Protein AF-A0A7C5SKK8-F1 (afdb_monomer_lite)

Foldseek 3Di:
DQDPVLRDDDDDDFPDADPPAAGEDEEEFQDPDPVRVVVCCVVVVVLLVQLSVLSVCCVPPPPRVGHWYWYWYFYPDPVRDIDIDTDDVVSNVVSVVVVSVVSVQVVVCVVPVDHPDDDPDDDDDDDPPVPDDPDPDDDPPPPPVRPDPPPDD

Structure (mmCIF, N/CA/C/O backbone):
data_AF-A0A7C5SKK8-F1
#
_entry.id   AF-A0A7C5SKK8-F1
#
loop_
_atom_site.group_PDB
_atom_site.id
_atom_site.type_symbol
_atom_site.label_atom_id
_atom_site.label_alt_id
_atom_site.label_comp_id
_atom_site.label_asym_id
_atom_site.label_entity_id
_atom_site.label_seq_id
_atom_site.pdbx_PDB_ins_code
_atom_site.Cartn_x
_atom_site.Cartn_y
_atom_site.Cartn_z
_atom_site.occupancy
_atom_site.B_iso_or_equiv
_atom_site.auth_seq_id
_atom_site.auth_comp_id
_atom_site.auth_asym_id
_atom_site.auth_atom_id
_atom_site.pdbx_PDB_model_num
ATOM 1 N N . TRP A 1 1 ? -19.225 -1.774 -1.077 1.00 94.00 1 TRP A N 1
ATOM 2 C CA . TRP A 1 1 ? -19.907 -2.995 -0.628 1.00 94.00 1 TRP A CA 1
ATOM 3 C C . TRP A 1 1 ? -19.982 -2.948 0.885 1.00 94.00 1 TRP A C 1
ATOM 5 O O . TRP A 1 1 ? -19.140 -2.292 1.483 1.00 94.00 1 TRP A O 1
ATOM 15 N N . HIS A 1 2 ? -20.963 -3.601 1.494 1.00 94.88 2 HIS A N 1
ATOM 16 C CA . HIS A 1 2 ? -20.910 -3.849 2.931 1.00 94.88 2 HIS A CA 1
ATOM 17 C C . HIS A 1 2 ? -20.029 -5.083 3.155 1.00 94.88 2 HIS A C 1
ATOM 19 O O . HIS A 1 2 ? -20.324 -6.135 2.582 1.00 94.88 2 HIS A O 1
ATOM 25 N N . ASP A 1 3 ? -18.918 -4.948 3.884 1.00 95.38 3 ASP A N 1
ATOM 26 C CA . ASP A 1 3 ? -18.048 -6.089 4.193 1.00 95.38 3 ASP A CA 1
ATOM 27 C C . ASP A 1 3 ? -18.503 -6.731 5.510 1.00 95.38 3 ASP A C 1
ATOM 29 O O . ASP A 1 3 ? -18.374 -6.084 6.545 1.00 95.38 3 ASP A O 1
ATOM 33 N N . PRO A 1 4 ? -19.023 -7.970 5.511 1.00 93.50 4 PRO A N 1
ATOM 34 C CA . PRO A 1 4 ? -19.547 -8.603 6.718 1.00 93.50 4 PRO A CA 1
ATOM 35 C C . PRO A 1 4 ? -18.461 -8.959 7.742 1.00 93.50 4 PRO A C 1
ATOM 37 O O . PRO A 1 4 ? -18.749 -8.979 8.933 1.00 93.50 4 PRO A O 1
ATOM 40 N N . ASP A 1 5 ? -17.219 -9.216 7.311 1.00 93.81 5 ASP A N 1
ATOM 41 C CA . ASP A 1 5 ? -16.133 -9.583 8.234 1.00 93.81 5 ASP A CA 1
ATOM 42 C C . ASP A 1 5 ? -15.591 -8.347 8.958 1.00 93.81 5 ASP A C 1
ATOM 44 O O . ASP A 1 5 ? -15.169 -8.416 10.114 1.00 93.81 5 ASP A O 1
ATOM 48 N N . LEU A 1 6 ? -15.605 -7.203 8.269 1.00 95.00 6 LEU A N 1
ATOM 49 C CA . LEU A 1 6 ? -15.228 -5.924 8.859 1.00 95.00 6 LEU A CA 1
ATOM 50 C C . LEU A 1 6 ? -16.413 -5.218 9.509 1.00 95.00 6 LEU A C 1
ATOM 52 O O . LEU A 1 6 ? -16.168 -4.360 10.345 1.00 95.00 6 LEU A O 1
ATOM 56 N N . ASP A 1 7 ? -17.654 -5.553 9.144 1.00 94.44 7 ASP A N 1
ATOM 57 C CA . ASP A 1 7 ? -18.895 -4.843 9.483 1.00 94.44 7 ASP A CA 1
ATOM 58 C C . ASP A 1 7 ? -18.722 -3.324 9.283 1.00 94.44 7 ASP A C 1
ATOM 60 O O . ASP A 1 7 ? -18.752 -2.523 10.214 1.00 94.44 7 ASP A O 1
ATOM 64 N N . LEU A 1 8 ? -18.386 -2.962 8.040 1.00 94.31 8 LEU A N 1
ATOM 65 C CA . LEU A 1 8 ? -18.163 -1.592 7.578 1.00 94.31 8 LEU A CA 1
ATOM 66 C C . LEU A 1 8 ? -18.710 -1.413 6.160 1.00 94.31 8 LEU A C 1
ATOM 68 O O . LEU A 1 8 ? -18.539 -2.278 5.290 1.00 94.31 8 LEU A O 1
ATOM 72 N N . ASP A 1 9 ? -19.271 -0.235 5.894 1.00 95.62 9 ASP A N 1
ATOM 73 C CA . ASP A 1 9 ? -19.604 0.186 4.538 1.00 95.62 9 ASP A CA 1
ATOM 74 C C . ASP A 1 9 ? -18.345 0.634 3.796 1.00 95.62 9 ASP A C 1
ATOM 76 O O . ASP A 1 9 ? -17.764 1.696 4.021 1.00 95.62 9 ASP A O 1
ATOM 80 N N . CYS A 1 10 ? -17.910 -0.221 2.880 1.00 96.31 10 CYS A N 1
ATOM 81 C CA . CYS A 1 10 ? -16.641 -0.109 2.188 1.00 96.31 10 CYS A CA 1
ATOM 82 C C . CYS A 1 10 ? -16.823 0.438 0.767 1.00 96.31 10 CYS A C 1
ATOM 84 O O . CYS A 1 10 ? -17.821 0.188 0.079 1.00 96.31 10 CYS A O 1
ATOM 86 N N . LYS A 1 11 ? -15.808 1.146 0.270 1.00 97.25 11 LYS A N 1
ATOM 87 C CA . LYS A 1 11 ? -15.743 1.624 -1.117 1.00 97.25 11 LYS A CA 1
ATOM 88 C C . LYS A 1 11 ? -14.367 1.366 -1.717 1.00 97.25 11 LYS A C 1
ATOM 90 O O . LYS A 1 11 ? -13.360 1.393 -1.013 1.00 97.25 11 LYS A O 1
ATOM 95 N N . ALA A 1 12 ? -14.341 1.151 -3.025 1.00 96.94 12 ALA A N 1
ATOM 96 C CA . ALA A 1 12 ? -13.128 1.080 -3.826 1.00 96.94 12 ALA A CA 1
ATOM 97 C C . ALA A 1 12 ? -13.432 1.579 -5.242 1.00 96.94 12 ALA A C 1
ATOM 99 O O . ALA A 1 12 ? -14.550 1.415 -5.735 1.00 96.94 12 ALA A O 1
ATOM 100 N N . ARG A 1 13 ? -12.432 2.170 -5.894 1.00 97.25 13 ARG A N 1
ATOM 101 C CA . ARG A 1 13 ? -12.456 2.494 -7.320 1.00 97.25 13 ARG A CA 1
ATOM 102 C C . ARG A 1 13 ? -11.223 1.864 -7.939 1.00 97.25 13 ARG A C 1
ATOM 104 O O . ARG A 1 13 ? -10.114 2.317 -7.693 1.00 97.25 13 ARG A O 1
ATOM 111 N N . LEU A 1 14 ? -11.444 0.802 -8.693 1.00 96.19 14 LEU A N 1
ATOM 112 C CA . LEU A 1 14 ? -10.384 0.054 -9.343 1.00 96.19 14 LEU A CA 1
ATOM 113 C C . LEU A 1 14 ? -10.013 0.778 -10.639 1.00 96.19 14 LEU A C 1
ATOM 115 O O . LEU A 1 14 ? -10.911 1.227 -11.353 1.00 96.19 14 LEU A O 1
ATOM 119 N N . ASP A 1 15 ? -8.719 0.887 -10.938 1.00 97.94 15 ASP A N 1
ATOM 120 C CA . ASP A 1 15 ? -8.259 1.535 -12.171 1.00 97.94 15 ASP A CA 1
ATOM 121 C C . ASP A 1 15 ? -8.675 0.721 -13.396 1.00 97.94 15 ASP A C 1
ATOM 123 O O . ASP A 1 15 ? -9.217 1.266 -14.358 1.00 97.94 15 ASP A O 1
ATOM 127 N N . MET A 1 16 ? -8.460 -0.598 -13.349 1.00 97.44 16 MET A N 1
ATOM 128 C CA . MET A 1 16 ? -8.856 -1.499 -14.422 1.00 97.44 16 MET A CA 1
ATOM 129 C C . MET A 1 16 ? -9.166 -2.907 -13.903 1.00 97.44 16 MET A C 1
ATOM 131 O O . MET A 1 16 ? -8.466 -3.471 -13.060 1.00 97.44 16 MET A O 1
ATOM 135 N N . VAL A 1 17 ? -10.228 -3.489 -14.459 1.00 95.50 17 VAL A N 1
ATOM 136 C CA . VAL A 1 17 ? -10.623 -4.885 -14.257 1.00 95.50 17 VAL A CA 1
ATOM 137 C C . VAL A 1 17 ? -10.494 -5.594 -15.596 1.00 95.50 17 VAL A C 1
ATOM 139 O O . VAL A 1 17 ? -11.132 -5.187 -16.566 1.00 95.50 17 VAL A O 1
ATOM 142 N N . VAL A 1 18 ? -9.685 -6.649 -15.654 1.00 92.38 18 VAL A N 1
ATOM 143 C CA . VAL A 1 18 ? -9.476 -7.451 -16.864 1.00 92.38 18 VAL A CA 1
ATOM 144 C C . VAL A 1 18 ? -10.199 -8.791 -16.688 1.00 92.38 18 VAL A C 1
ATOM 146 O O . VAL A 1 18 ? -9.726 -9.641 -15.923 1.00 92.38 18 VAL A O 1
ATOM 149 N N . PRO A 1 19 ? -11.350 -9.009 -17.357 1.00 86.06 19 PRO A N 1
ATOM 150 C CA . PRO A 1 19 ? -12.145 -10.221 -17.185 1.00 86.06 19 PRO A CA 1
ATOM 151 C C . PRO A 1 19 ? -11.333 -11.496 -17.436 1.00 86.06 19 PRO A C 1
ATOM 153 O O . PRO A 1 19 ? -10.682 -11.632 -18.467 1.00 86.06 19 PRO A O 1
ATOM 156 N N . GLY A 1 20 ? -11.383 -12.437 -16.491 1.00 83.19 20 GLY A N 1
ATOM 157 C CA . GLY A 1 20 ? -10.663 -13.714 -16.580 1.00 83.19 20 GLY A CA 1
ATOM 158 C C . GLY A 1 20 ? -9.160 -13.642 -16.288 1.00 83.19 20 GLY A C 1
ATOM 159 O O . GLY A 1 20 ? -8.519 -14.687 -16.274 1.00 83.19 20 GLY A O 1
ATOM 160 N N . VAL A 1 21 ? -8.608 -12.451 -16.028 1.00 86.38 21 VAL A N 1
ATOM 161 C CA . VAL A 1 21 ? -7.186 -12.263 -15.702 1.00 86.38 21 VAL A CA 1
ATOM 162 C C . VAL A 1 21 ? -7.024 -11.732 -14.283 1.00 86.38 21 VAL A C 1
ATOM 164 O O . VAL A 1 21 ? -6.462 -12.417 -13.434 1.00 86.38 21 VAL A O 1
ATOM 167 N N . GLY A 1 22 ? -7.523 -10.529 -13.996 1.00 93.88 22 GLY A N 1
ATOM 168 C CA . GLY A 1 22 ? -7.294 -9.916 -12.694 1.00 93.88 22 GLY A CA 1
ATOM 169 C C . GLY A 1 22 ? -7.528 -8.414 -12.648 1.00 93.88 22 GLY A C 1
ATOM 170 O O . GLY A 1 22 ? -8.229 -7.835 -13.480 1.00 93.88 22 GLY A O 1
ATOM 171 N N . LEU A 1 23 ? -6.942 -7.798 -11.630 1.00 97.62 23 LEU A N 1
ATOM 172 C CA . LEU A 1 23 ? -7.007 -6.374 -11.338 1.00 97.62 23 LEU A CA 1
ATOM 173 C C . LEU A 1 23 ? -5.693 -5.706 -11.713 1.00 97.62 23 LEU A C 1
ATOM 175 O O . LEU A 1 23 ? -4.624 -6.282 -11.509 1.00 97.62 23 LEU A O 1
ATOM 179 N N . VAL A 1 24 ? -5.782 -4.488 -12.237 1.00 98.31 24 VAL A N 1
ATOM 180 C CA . VAL A 1 24 ? -4.615 -3.690 -12.607 1.00 98.31 24 VAL A CA 1
ATOM 181 C C . VAL A 1 24 ? -4.720 -2.315 -11.963 1.00 98.31 24 VAL A C 1
ATOM 183 O O . VAL A 1 24 ? -5.785 -1.697 -11.996 1.00 98.31 24 VAL A O 1
ATOM 186 N N . ASP A 1 25 ? -3.612 -1.845 -11.397 1.00 98.56 25 ASP A N 1
ATOM 187 C CA . ASP A 1 25 ? -3.466 -0.504 -10.831 1.00 98.56 25 ASP A CA 1
ATOM 188 C C . ASP A 1 25 ? -2.211 0.175 -11.407 1.00 98.56 25 ASP A C 1
ATOM 190 O O . ASP A 1 25 ? -1.142 -0.444 -11.510 1.00 98.56 25 ASP A O 1
ATOM 194 N N . LEU A 1 26 ? -2.362 1.426 -11.855 1.00 98.31 26 LEU A N 1
ATOM 195 C CA . LEU A 1 26 ? -1.297 2.192 -12.498 1.00 98.31 26 LEU A CA 1
ATOM 196 C C . LEU A 1 26 ? -0.581 3.063 -11.467 1.00 98.31 26 LEU A C 1
ATOM 198 O O . LEU A 1 26 ? -1.178 3.919 -10.815 1.00 98.31 26 LEU A O 1
ATOM 202 N N . LYS A 1 27 ? 0.740 2.912 -11.388 1.00 97.94 27 LYS A N 1
ATOM 203 C CA . LYS A 1 27 ? 1.607 3.695 -10.511 1.00 97.94 27 LYS A CA 1
ATOM 204 C C . LYS A 1 27 ? 2.712 4.371 -11.306 1.00 97.94 27 LYS A C 1
ATOM 206 O O . LYS A 1 27 ? 3.289 3.792 -12.221 1.00 97.94 27 LYS A O 1
ATOM 211 N N . THR A 1 28 ? 3.078 5.578 -10.896 1.00 98.12 28 THR A N 1
ATOM 212 C CA . THR A 1 28 ? 4.344 6.187 -11.317 1.00 98.12 28 THR A CA 1
ATOM 213 C C . THR A 1 28 ? 5.452 5.845 -10.325 1.00 98.12 28 THR A C 1
ATOM 215 O O . THR A 1 28 ? 5.195 5.780 -9.123 1.00 98.12 28 THR A O 1
ATOM 218 N N . THR A 1 29 ? 6.687 5.678 -10.795 1.00 97.88 29 THR A N 1
ATOM 219 C CA . THR A 1 29 ? 7.863 5.434 -9.944 1.00 97.88 29 THR A CA 1
ATOM 220 C C . THR A 1 29 ? 9.043 6.333 -10.322 1.00 97.88 29 THR A C 1
ATOM 222 O O . THR A 1 29 ? 9.109 6.877 -11.424 1.00 97.88 29 THR A O 1
ATOM 225 N N . SER A 1 30 ? 9.975 6.532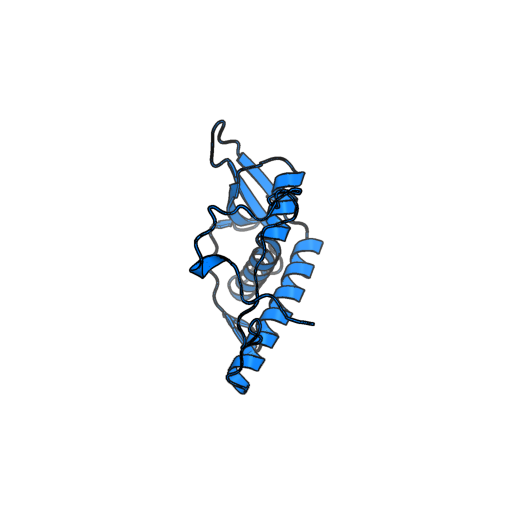 -9.394 1.00 96.06 30 SER A N 1
ATOM 226 C CA . SER A 1 30 ? 11.290 7.131 -9.664 1.00 96.06 30 SER A CA 1
ATOM 227 C C . SER A 1 30 ? 12.411 6.091 -9.750 1.00 96.06 30 SER A C 1
ATOM 229 O O . SER A 1 30 ? 13.533 6.452 -10.078 1.00 96.06 30 SER A O 1
ATOM 231 N N . ASP A 1 31 ? 12.121 4.839 -9.391 1.00 96.94 31 ASP A N 1
ATOM 232 C CA . ASP A 1 31 ? 13.049 3.710 -9.426 1.00 96.94 31 ASP A CA 1
ATOM 233 C C . ASP A 1 31 ? 12.271 2.471 -9.883 1.00 96.94 31 ASP A C 1
ATOM 235 O O . ASP A 1 31 ? 11.403 1.961 -9.164 1.00 96.94 31 ASP A O 1
ATOM 239 N N . ILE A 1 32 ? 12.527 2.030 -11.116 1.00 97.44 32 ILE A N 1
ATOM 240 C CA . ILE A 1 32 ? 11.835 0.891 -11.728 1.00 97.44 32 ILE A 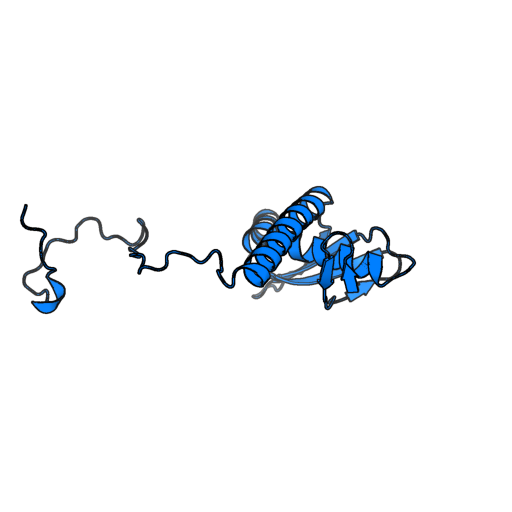CA 1
ATOM 241 C C . ILE A 1 32 ? 12.515 -0.456 -11.462 1.00 97.44 32 ILE A C 1
ATOM 243 O O . ILE A 1 32 ? 12.020 -1.511 -11.880 1.00 97.44 32 ILE A O 1
ATOM 247 N N . THR A 1 33 ? 1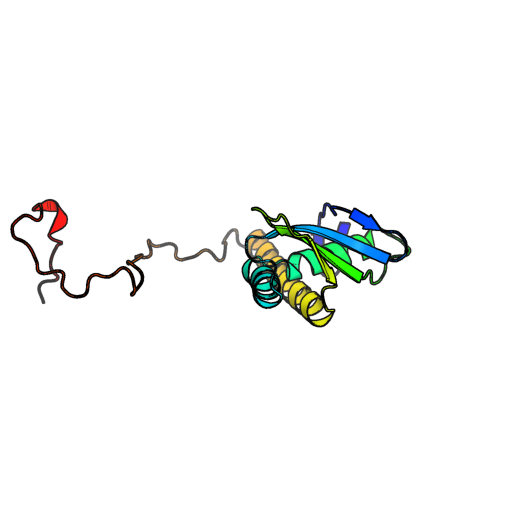3.641 -0.450 -10.744 1.00 97.00 33 THR A N 1
ATOM 248 C CA . THR A 1 33 ? 14.350 -1.678 -10.391 1.00 97.00 33 THR A CA 1
ATOM 249 C C . THR A 1 33 ? 13.490 -2.559 -9.477 1.00 97.00 33 THR A C 1
ATOM 251 O O . THR A 1 33 ? 12.626 -2.060 -8.751 1.00 97.00 33 THR A O 1
ATOM 254 N N . PRO A 1 34 ? 13.711 -3.887 -9.440 1.00 96.62 34 PRO A N 1
ATOM 255 C CA . PRO A 1 34 ? 12.970 -4.767 -8.535 1.00 96.62 34 PRO A CA 1
ATOM 256 C C . PRO A 1 34 ? 13.024 -4.320 -7.065 1.00 96.62 34 PRO A C 1
ATOM 258 O O . PRO A 1 34 ? 12.012 -4.389 -6.365 1.00 96.62 34 PRO A O 1
ATOM 261 N N . HIS A 1 35 ? 14.177 -3.814 -6.612 1.00 97.75 35 HIS A N 1
ATOM 262 C CA . HIS A 1 35 ? 14.334 -3.301 -5.254 1.00 97.75 35 HIS A CA 1
ATOM 263 C C . HIS A 1 35 ? 13.491 -2.040 -5.033 1.00 97.75 35 HIS A C 1
ATOM 265 O O . HIS A 1 35 ? 12.686 -2.021 -4.104 1.00 97.75 35 HIS A O 1
ATOM 271 N N . GLY A 1 36 ? 13.587 -1.050 -5.928 1.00 97.75 36 GLY A N 1
ATOM 272 C CA . GLY A 1 36 ? 12.791 0.177 -5.859 1.00 97.75 36 GLY A CA 1
ATOM 273 C C . GLY A 1 36 ? 11.287 -0.084 -5.846 1.00 97.75 36 GLY A C 1
ATOM 274 O O . GLY A 1 36 ? 10.568 0.444 -4.997 1.00 97.75 36 GLY A O 1
ATOM 275 N N . LEU A 1 37 ? 10.811 -0.974 -6.722 1.00 98.25 37 LEU A N 1
ATOM 276 C CA . LEU A 1 37 ? 9.396 -1.341 -6.797 1.00 98.25 37 LEU A CA 1
ATOM 277 C C . LEU A 1 37 ? 8.913 -2.080 -5.542 1.00 98.25 37 LEU A C 1
ATOM 279 O O . LEU A 1 37 ? 7.867 -1.733 -4.995 1.00 98.25 37 LEU A O 1
ATOM 283 N N . SER A 1 38 ? 9.665 -3.072 -5.052 1.00 97.75 38 SER A N 1
ATOM 284 C CA . SER A 1 38 ? 9.297 -3.795 -3.823 1.00 97.75 38 SER A CA 1
ATOM 285 C C . SER A 1 38 ? 9.311 -2.879 -2.591 1.00 97.75 38 SER A C 1
ATOM 287 O O . SER A 1 38 ? 8.385 -2.914 -1.779 1.00 97.75 38 SER A O 1
ATOM 289 N N . GLY A 1 39 ? 10.294 -1.977 -2.505 1.00 98.06 39 GLY A N 1
ATOM 290 C CA . GLY A 1 39 ? 10.362 -0.945 -1.477 1.00 98.06 39 GLY A CA 1
ATOM 291 C C . GLY A 1 39 ? 9.188 0.030 -1.556 1.00 98.06 39 GLY A C 1
ATOM 292 O O . GLY A 1 39 ? 8.621 0.381 -0.524 1.00 98.06 39 GLY A O 1
ATOM 293 N N . ALA A 1 40 ? 8.761 0.421 -2.760 1.00 98.00 40 ALA A N 1
ATOM 294 C CA . ALA A 1 40 ? 7.584 1.264 -2.958 1.00 98.00 40 ALA A CA 1
ATOM 295 C C . ALA A 1 40 ? 6.292 0.571 -2.494 1.00 98.00 40 ALA A C 1
ATOM 297 O O . ALA A 1 40 ? 5.473 1.202 -1.828 1.00 98.00 40 ALA A O 1
ATOM 298 N N . VAL A 1 41 ? 6.127 -0.726 -2.784 1.00 98.44 41 VAL A N 1
ATOM 299 C CA . VAL A 1 41 ? 4.962 -1.511 -2.334 1.00 98.44 41 VAL A CA 1
ATOM 300 C C . VAL A 1 41 ? 4.829 -1.508 -0.810 1.00 98.44 41 VAL A C 1
ATOM 302 O O . VAL A 1 41 ? 3.714 -1.366 -0.299 1.00 98.44 41 VAL A O 1
ATOM 305 N N . ALA A 1 42 ? 5.946 -1.629 -0.091 1.00 98.00 42 ALA A N 1
ATOM 306 C CA . ALA A 1 42 ? 5.967 -1.541 1.365 1.00 98.00 42 ALA A CA 1
ATOM 307 C C . ALA A 1 42 ? 5.745 -0.098 1.847 1.00 98.00 42 ALA A C 1
ATOM 309 O O . ALA A 1 42 ? 4.805 0.175 2.588 1.00 98.00 42 ALA A O 1
ATOM 310 N N . LYS A 1 43 ? 6.567 0.844 1.369 1.00 97.69 43 LYS A N 1
ATOM 311 C CA . LYS A 1 43 ? 6.585 2.249 1.807 1.00 97.69 43 LYS A CA 1
ATOM 312 C C . LYS A 1 43 ? 5.241 2.954 1.640 1.00 97.69 43 LYS A C 1
ATOM 314 O O . LYS A 1 43 ? 4.869 3.759 2.487 1.00 97.69 43 LYS A O 1
ATOM 319 N N . TYR A 1 44 ? 4.543 2.691 0.539 1.00 97.94 44 TYR A N 1
ATOM 320 C CA . TYR A 1 44 ? 3.281 3.352 0.203 1.00 97.94 44 TYR A CA 1
ATOM 321 C C . TYR A 1 44 ? 2.053 2.479 0.477 1.00 97.94 44 TYR A C 1
ATOM 323 O O . TYR A 1 44 ? 0.959 2.811 0.024 1.00 97.94 44 TYR A O 1
ATOM 331 N N . ALA A 1 45 ? 2.226 1.363 1.193 1.00 98.31 45 ALA A N 1
ATOM 332 C CA . ALA A 1 45 ? 1.154 0.433 1.538 1.00 98.31 45 ALA A CA 1
ATOM 333 C C . ALA A 1 45 ? 0.338 -0.067 0.325 1.00 98.31 45 ALA A C 1
ATOM 335 O O . ALA A 1 45 ? -0.860 -0.337 0.420 1.00 98.31 45 ALA A O 1
ATOM 336 N N . TYR A 1 46 ? 0.970 -0.227 -0.843 1.00 98.69 46 TYR A N 1
ATOM 337 C CA . TYR A 1 46 ? 0.264 -0.693 -2.044 1.00 98.69 46 TYR A CA 1
ATOM 338 C C . TYR A 1 46 ? -0.255 -2.128 -1.903 1.00 98.69 46 TYR A C 1
ATOM 340 O O . TYR A 1 46 ? -1.243 -2.498 -2.527 1.00 98.69 46 TYR A O 1
ATOM 348 N N . HIS A 1 47 ? 0.368 -2.933 -1.048 1.00 98.69 47 HIS A N 1
ATOM 349 C CA . HIS A 1 47 ? -0.114 -4.268 -0.711 1.00 98.69 47 HIS A CA 1
ATOM 350 C C . HIS A 1 47 ? -1.458 -4.230 0.049 1.00 98.69 47 HIS A C 1
ATOM 352 O O . HIS A 1 47 ? -2.337 -5.037 -0.253 1.00 98.69 47 HIS A O 1
ATOM 358 N N . MET A 1 48 ? -1.683 -3.245 0.934 1.00 98.69 48 MET A N 1
ATOM 359 C CA . MET A 1 48 ? -3.005 -2.991 1.533 1.00 98.69 48 MET A CA 1
ATOM 360 C C . MET A 1 48 ? -4.033 -2.591 0.467 1.00 98.69 48 MET A C 1
ATOM 362 O O . MET A 1 48 ? -5.147 -3.111 0.451 1.00 98.69 48 MET A O 1
ATOM 366 N N . GLN A 1 49 ? -3.656 -1.703 -0.462 1.00 98.56 49 GLN A N 1
ATOM 367 C CA . GLN A 1 49 ? -4.527 -1.304 -1.575 1.00 98.56 49 GLN A CA 1
ATOM 368 C C . GLN A 1 49 ? -4.945 -2.519 -2.418 1.00 98.56 49 GLN A C 1
ATOM 370 O O . GLN A 1 49 ? -6.129 -2.694 -2.706 1.00 98.56 49 GLN A O 1
ATOM 375 N N . ALA A 1 50 ? -3.983 -3.370 -2.781 1.00 98.38 50 ALA A N 1
ATOM 376 C CA . ALA A 1 50 ? -4.233 -4.576 -3.555 1.00 98.38 50 ALA A CA 1
ATOM 377 C C . ALA A 1 50 ? -5.198 -5.523 -2.830 1.00 98.38 50 ALA A C 1
ATOM 379 O O . ALA A 1 50 ? -6.186 -5.956 -3.423 1.00 98.38 50 ALA A O 1
ATOM 380 N N . ALA A 1 51 ? -4.973 -5.777 -1.537 1.00 98.25 51 ALA A N 1
ATOM 381 C CA . ALA A 1 51 ? -5.866 -6.588 -0.711 1.00 98.25 51 ALA A CA 1
ATOM 382 C C . ALA A 1 51 ? -7.294 -6.027 -0.673 1.00 98.25 51 ALA A C 1
ATOM 384 O O . ALA A 1 51 ? -8.265 -6.760 -0.881 1.00 98.25 51 ALA A O 1
ATOM 385 N N . TRP A 1 52 ? -7.424 -4.711 -0.490 1.00 98.12 52 TRP A N 1
ATOM 386 C CA . TRP A 1 52 ? -8.714 -4.029 -0.485 1.00 98.12 52 TRP A CA 1
ATOM 387 C C . TRP A 1 52 ? -9.449 -4.162 -1.822 1.00 98.12 52 TRP A C 1
ATOM 389 O O . TRP A 1 52 ? -10.655 -4.404 -1.856 1.00 98.12 52 TRP A O 1
ATOM 399 N N . TYR A 1 53 ? -8.729 -4.044 -2.939 1.00 97.62 53 TYR A N 1
ATOM 400 C CA . TYR A 1 53 ? -9.299 -4.159 -4.282 1.00 97.62 53 TYR A CA 1
ATOM 401 C C . TYR A 1 53 ? -9.701 -5.598 -4.613 1.00 97.62 53 TYR A C 1
ATOM 403 O O . TYR A 1 53 ? -10.781 -5.806 -5.165 1.00 97.62 53 TYR A O 1
ATOM 411 N N . VAL A 1 54 ? -8.884 -6.589 -4.239 1.00 96.06 54 VAL A N 1
ATOM 412 C CA . VAL A 1 54 ? -9.219 -8.017 -4.364 1.00 96.06 54 VAL A CA 1
ATOM 413 C C . VAL A 1 54 ? -10.507 -8.325 -3.601 1.00 96.06 54 VAL A C 1
ATOM 415 O O . VAL A 1 54 ? -11.426 -8.927 -4.160 1.00 96.06 54 VAL A O 1
ATOM 418 N N . ARG A 1 55 ? -10.624 -7.839 -2.358 1.00 95.56 55 ARG A N 1
ATOM 419 C CA . ARG A 1 55 ? -11.827 -7.994 -1.532 1.00 95.56 55 ARG A CA 1
ATOM 420 C C . ARG A 1 55 ? -13.048 -7.325 -2.167 1.00 95.56 55 ARG A C 1
ATOM 422 O O . ARG A 1 55 ? -14.093 -7.958 -2.307 1.00 95.56 55 ARG A O 1
ATOM 429 N N . ALA A 1 56 ? -12.902 -6.077 -2.614 1.00 95.69 56 ALA A N 1
ATOM 430 C CA . ALA A 1 56 ? -13.959 -5.337 -3.299 1.00 95.69 56 ALA A CA 1
ATOM 431 C C . ALA A 1 56 ? -14.466 -6.083 -4.540 1.00 95.69 56 ALA A C 1
ATOM 433 O O . ALA A 1 56 ? -15.675 -6.189 -4.763 1.00 95.69 56 ALA A O 1
ATOM 434 N N . ALA A 1 57 ? -13.539 -6.612 -5.341 1.00 94.50 57 ALA A N 1
ATOM 435 C CA . ALA A 1 57 ? -13.840 -7.359 -6.548 1.00 94.50 57 ALA A CA 1
ATOM 436 C C . ALA A 1 57 ? -14.573 -8.672 -6.244 1.00 94.50 57 ALA A C 1
ATOM 438 O O . ALA A 1 57 ? -15.561 -8.966 -6.915 1.00 94.50 57 ALA A O 1
ATOM 439 N N . ALA A 1 58 ? -14.159 -9.402 -5.204 1.00 92.19 58 ALA A N 1
ATOM 440 C CA . ALA A 1 58 ? -14.814 -10.637 -4.774 1.00 92.19 58 ALA A CA 1
ATOM 441 C C . ALA A 1 58 ? -16.285 -10.439 -4.386 1.00 92.19 58 ALA A C 1
ATOM 443 O O . ALA A 1 58 ? -17.122 -11.281 -4.711 1.00 92.19 58 ALA A O 1
ATOM 444 N N . TYR A 1 59 ? -16.629 -9.305 -3.768 1.00 92.12 59 TYR A N 1
ATOM 445 C CA . TYR A 1 59 ? -18.027 -8.975 -3.466 1.00 92.12 59 TYR A CA 1
ATOM 446 C C . TYR A 1 59 ? -18.804 -8.399 -4.644 1.00 92.12 59 TYR A C 1
ATOM 448 O O . TYR A 1 59 ? -20.022 -8.556 -4.715 1.00 92.12 59 TYR A O 1
ATOM 456 N N . SER A 1 60 ? -18.126 -7.698 -5.550 1.00 90.56 60 SER A N 1
ATOM 457 C CA . SER A 1 60 ? -18.798 -6.943 -6.612 1.00 90.56 60 SER A CA 1
ATOM 458 C C . SER A 1 60 ? -18.967 -7.753 -7.900 1.00 90.56 60 SER A C 1
ATOM 460 O O . SER A 1 60 ? -19.880 -7.484 -8.681 1.00 90.56 60 SER A O 1
ATOM 462 N N . PHE A 1 61 ? -18.127 -8.768 -8.132 1.00 89.31 61 PHE A N 1
ATOM 463 C CA . PHE A 1 61 ? -18.107 -9.550 -9.368 1.00 89.31 61 PHE A CA 1
ATOM 464 C C . PHE A 1 61 ? -18.292 -11.047 -9.096 1.00 89.31 61 PHE A C 1
ATOM 466 O O . PHE A 1 61 ? -17.416 -11.721 -8.561 1.00 89.31 61 PHE A O 1
ATOM 473 N N . ARG A 1 62 ? -19.401 -11.618 -9.588 1.00 81.31 62 ARG A N 1
ATOM 474 C CA . ARG A 1 62 ? -19.794 -13.028 -9.361 1.00 81.31 62 ARG A CA 1
ATOM 475 C C . ARG A 1 62 ? -18.757 -14.090 -9.765 1.00 81.31 62 ARG A C 1
ATOM 477 O O . ARG A 1 62 ? -18.888 -15.235 -9.352 1.00 81.31 62 ARG A O 1
ATOM 484 N N . ARG A 1 63 ? -17.787 -13.758 -10.625 1.00 81.88 63 ARG A N 1
ATOM 485 C CA . ARG A 1 63 ? -16.796 -14.699 -11.188 1.00 81.88 63 ARG A CA 1
ATOM 486 C C . ARG A 1 63 ? -15.342 -14.365 -10.830 1.00 81.88 63 ARG A C 1
ATOM 488 O O . ARG A 1 63 ? -14.441 -14.974 -11.392 1.00 81.88 63 ARG A O 1
ATOM 495 N N . MET A 1 64 ? -15.098 -13.415 -9.926 1.00 82.19 64 MET A N 1
ATOM 496 C CA . MET A 1 64 ? -13.746 -13.054 -9.479 1.00 82.19 64 MET A CA 1
ATOM 497 C C . MET A 1 64 ? -13.618 -13.264 -7.976 1.00 82.19 64 MET A C 1
ATOM 499 O O . MET A 1 64 ? -13.558 -12.311 -7.214 1.00 82.19 64 MET A O 1
ATOM 503 N N . THR A 1 65 ? -13.574 -14.521 -7.544 1.00 79.31 65 THR A N 1
ATOM 504 C CA . THR A 1 65 ? -13.409 -14.858 -6.122 1.00 79.31 65 THR A CA 1
ATOM 505 C C . THR A 1 65 ? -11.988 -14.611 -5.619 1.00 79.31 65 THR A C 1
ATOM 507 O O . THR A 1 65 ? -11.809 -14.289 -4.451 1.00 79.31 65 THR A O 1
ATOM 510 N N . SER A 1 66 ? -10.986 -14.743 -6.492 1.00 86.12 66 SER A N 1
ATOM 511 C CA . SER A 1 66 ? -9.567 -14.591 -6.150 1.00 86.12 66 SER A CA 1
ATOM 512 C C . SER A 1 66 ? -8.769 -14.041 -7.342 1.00 86.12 66 SER A C 1
ATOM 514 O O . SER A 1 66 ? -7.935 -14.755 -7.898 1.00 86.12 66 SER A O 1
ATOM 516 N N . PRO A 1 67 ? -9.073 -12.819 -7.825 1.00 92.62 67 PRO A N 1
ATOM 517 C CA . PRO A 1 67 ? -8.379 -12.255 -8.976 1.00 92.62 67 PRO A CA 1
ATOM 518 C C . PRO A 1 67 ? -6.896 -12.026 -8.671 1.00 92.62 67 PRO A C 1
ATOM 520 O O . PRO A 1 67 ? -6.547 -11.564 -7.586 1.00 92.62 67 PRO A O 1
ATOM 523 N N . GLU A 1 68 ? -6.033 -12.288 -9.653 1.00 96.19 68 GLU A N 1
ATOM 524 C CA . GLU A 1 68 ? -4.638 -11.850 -9.587 1.00 96.19 68 GLU A CA 1
ATOM 525 C C . GLU A 1 68 ? -4.571 -10.317 -9.560 1.00 96.19 68 GLU A C 1
ATOM 527 O O . GLU A 1 68 ? -5.444 -9.633 -10.104 1.00 96.19 68 GLU A O 1
ATOM 532 N N . PHE A 1 69 ? -3.524 -9.770 -8.947 1.00 98.38 69 PHE A N 1
ATOM 533 C CA . PHE A 1 69 ? -3.313 -8.329 -8.866 1.00 98.38 69 PHE A CA 1
ATOM 534 C C . PHE A 1 69 ? -2.003 -7.939 -9.543 1.00 98.38 69 PHE A C 1
ATOM 536 O O . PHE A 1 69 ? -0.942 -8.488 -9.235 1.00 98.38 69 PHE A O 1
ATOM 543 N N . PHE A 1 70 ? -2.072 -6.964 -10.443 1.00 98.50 70 PHE A N 1
ATOM 544 C CA . PHE A 1 70 ? -0.926 -6.450 -11.174 1.00 98.50 70 PHE A CA 1
ATOM 545 C C . PHE A 1 70 ? -0.762 -4.954 -10.937 1.00 98.50 70 PHE A C 1
ATOM 547 O O . PHE A 1 70 ? -1.705 -4.177 -11.060 1.00 98.50 70 PHE A O 1
ATOM 554 N N . PHE A 1 71 ? 0.471 -4.544 -10.680 1.00 98.62 71 PHE A N 1
ATOM 555 C CA . PHE A 1 71 ? 0.873 -3.156 -10.826 1.00 98.62 71 PHE A CA 1
ATOM 556 C C . PHE A 1 71 ? 1.464 -2.936 -12.211 1.00 98.62 71 PHE A C 1
ATOM 558 O O . PHE A 1 71 ? 2.279 -3.735 -12.683 1.00 98.62 71 PHE A O 1
ATOM 565 N N . VAL A 1 72 ? 1.098 -1.817 -12.825 1.00 98.56 72 VAL A N 1
ATOM 566 C CA . VAL A 1 72 ? 1.831 -1.237 -13.949 1.00 98.56 72 VAL A CA 1
ATOM 567 C C . VAL A 1 72 ? 2.590 -0.042 -13.399 1.00 98.56 72 VAL A C 1
ATOM 569 O O . VAL A 1 72 ? 1.982 0.950 -13.011 1.00 98.56 72 VAL A O 1
ATOM 572 N N . PHE A 1 73 ? 3.913 -0.141 -13.333 1.00 98.69 73 PHE A N 1
ATOM 573 C CA . PHE A 1 73 ? 4.773 0.965 -12.935 1.00 98.69 73 PHE A CA 1
ATOM 574 C C . PHE A 1 73 ? 5.321 1.660 -14.172 1.00 98.69 73 PHE A C 1
ATOM 576 O O . PHE A 1 73 ? 5.941 0.999 -14.998 1.00 98.69 73 PHE A O 1
ATOM 583 N N . ALA A 1 74 ? 5.125 2.970 -14.278 1.00 98.56 74 ALA A N 1
ATOM 584 C CA . ALA A 1 74 ? 5.752 3.814 -15.289 1.00 98.56 74 ALA A CA 1
ATOM 585 C C . ALA A 1 74 ? 6.739 4.777 -14.621 1.00 98.56 74 ALA A C 1
ATOM 587 O O . ALA A 1 74 ? 6.411 5.402 -13.608 1.00 98.56 74 ALA A O 1
ATOM 588 N N . GLU A 1 75 ? 7.950 4.916 -15.151 1.00 98.38 75 GLU A N 1
ATOM 589 C CA . GLU A 1 75 ? 8.875 5.920 -14.635 1.00 98.38 75 GLU A CA 1
ATOM 590 C C . GLU A 1 75 ? 8.332 7.335 -14.844 1.00 98.38 75 GLU A C 1
ATOM 592 O O . GLU A 1 75 ? 7.748 7.678 -15.867 1.00 98.38 75 GLU A O 1
ATOM 597 N N . SER A 1 76 ? 8.537 8.184 -13.843 1.00 97.06 76 SER A N 1
ATOM 598 C CA . SER A 1 76 ? 8.109 9.587 -13.850 1.00 97.06 76 SER A CA 1
ATOM 599 C C . SER A 1 76 ? 9.054 10.508 -14.634 1.00 97.06 76 SER A C 1
ATOM 601 O O . SER A 1 76 ? 8.750 11.686 -14.828 1.00 97.06 76 SER A O 1
ATOM 603 N N . LYS A 1 77 ? 10.208 9.993 -15.074 1.00 95.50 77 LYS A N 1
ATOM 604 C CA . LYS A 1 77 ? 11.256 10.714 -15.808 1.00 95.50 77 LYS A CA 1
ATOM 605 C C . LYS A 1 77 ? 11.801 9.826 -16.940 1.00 95.50 77 LYS A C 1
ATOM 607 O O . LYS A 1 77 ? 11.635 8.611 -16.855 1.00 95.50 77 LYS A O 1
ATOM 612 N N . PRO A 1 78 ? 12.447 10.402 -17.974 1.00 94.94 78 PRO A N 1
ATOM 613 C CA . PRO A 1 78 ? 13.067 9.625 -19.046 1.00 94.94 78 PRO A CA 1
ATOM 614 C C . PRO A 1 78 ? 14.023 8.545 -18.498 1.00 94.94 78 PRO A C 1
ATOM 616 O O . PRO A 1 78 ? 14.751 8.847 -17.548 1.00 94.94 78 PRO A O 1
ATOM 619 N N . PRO A 1 79 ? 14.057 7.337 -19.094 1.00 95.50 79 PRO A N 1
ATOM 620 C CA . PRO A 1 79 ? 13.461 6.967 -20.385 1.00 95.50 79 PRO A CA 1
ATOM 621 C C . PRO A 1 79 ? 11.955 6.635 -20.365 1.00 95.50 79 PRO A C 1
ATOM 623 O O . PRO A 1 79 ? 11.422 6.296 -21.418 1.00 95.50 79 PRO A O 1
ATOM 626 N N . TYR A 1 80 ? 11.256 6.818 -19.234 1.00 96.50 80 TYR A N 1
ATOM 627 C CA . TYR A 1 80 ? 9.835 6.478 -19.058 1.00 96.50 80 TYR A CA 1
ATOM 628 C C . TYR A 1 80 ? 9.565 4.974 -19.177 1.00 96.50 80 TYR A C 1
ATOM 630 O O . TYR A 1 80 ? 8.545 4.566 -19.740 1.00 96.50 80 TYR A O 1
ATOM 638 N N . ASP A 1 81 ? 10.477 4.145 -18.657 1.00 98.06 81 ASP A N 1
ATOM 639 C CA . ASP A 1 81 ? 10.315 2.698 -18.726 1.00 98.06 81 ASP A CA 1
ATOM 640 C C . ASP A 1 81 ? 9.033 2.244 -18.018 1.00 98.06 81 ASP A C 1
ATOM 642 O O . ASP A 1 81 ? 8.535 2.876 -17.078 1.00 98.06 81 ASP A O 1
ATOM 646 N N . VAL A 1 82 ? 8.494 1.114 -18.482 1.00 98.31 82 VAL A N 1
ATOM 647 C CA . VAL A 1 82 ? 7.275 0.508 -17.942 1.00 98.31 82 VAL A CA 1
ATOM 648 C C . VAL A 1 82 ? 7.554 -0.916 -17.480 1.00 98.31 82 VAL A C 1
ATOM 650 O O . VAL A 1 82 ? 8.169 -1.717 -18.179 1.00 98.31 82 VAL A O 1
ATOM 653 N N . SER A 1 83 ? 7.053 -1.253 -16.295 1.00 98.00 83 SER A N 1
ATOM 654 C CA . SER A 1 83 ? 7.236 -2.549 -15.658 1.00 98.00 83 SER A CA 1
ATOM 655 C C . SER A 1 83 ? 5.908 -3.066 -15.127 1.00 98.00 83 SER A C 1
ATOM 657 O O . SER A 1 83 ? 5.287 -2.457 -14.255 1.00 98.00 83 SER A O 1
ATOM 659 N N . VAL A 1 84 ? 5.479 -4.219 -15.639 1.00 97.88 84 VAL A N 1
ATOM 660 C CA . VAL A 1 84 ? 4.310 -4.936 -15.123 1.00 97.88 84 VAL A CA 1
ATOM 661 C C . VAL A 1 84 ? 4.775 -5.944 -14.078 1.00 97.88 84 VAL A C 1
ATOM 663 O O . VAL A 1 84 ? 5.698 -6.736 -14.316 1.00 97.88 84 VAL A O 1
ATOM 666 N N . ARG A 1 85 ? 4.157 -5.910 -12.897 1.00 98.06 85 ARG A N 1
ATOM 667 C CA . ARG A 1 85 ? 4.496 -6.781 -11.768 1.00 98.06 85 ARG A CA 1
ATOM 668 C C . ARG A 1 85 ? 3.237 -7.367 -11.160 1.00 98.06 85 ARG A C 1
ATOM 670 O O . ARG A 1 85 ? 2.365 -6.638 -10.704 1.00 98.06 85 ARG A O 1
ATOM 677 N N . ARG A 1 86 ? 3.176 -8.694 -11.122 1.00 98.19 86 ARG A N 1
ATOM 678 C CA . ARG A 1 86 ? 2.178 -9.422 -10.339 1.00 98.19 86 ARG A CA 1
ATOM 679 C C . ARG A 1 86 ? 2.564 -9.346 -8.866 1.00 98.19 86 ARG A C 1
ATOM 681 O O . ARG A 1 86 ? 3.721 -9.609 -8.538 1.00 98.19 86 ARG A O 1
ATOM 688 N N . LEU A 1 87 ? 1.624 -8.989 -8.000 1.00 98.44 87 LEU A N 1
ATOM 689 C CA . LEU A 1 87 ? 1.844 -9.016 -6.558 1.00 98.44 87 LEU A CA 1
ATOM 690 C C . LEU A 1 87 ? 1.617 -10.440 -6.031 1.00 98.44 87 LEU A C 1
ATOM 692 O O . LEU A 1 87 ? 0.647 -11.096 -6.402 1.00 98.44 87 LEU A O 1
ATOM 696 N N . GLY A 1 88 ? 2.528 -10.923 -5.186 1.00 98.06 88 GLY A N 1
ATOM 697 C CA . GLY A 1 88 ? 2.400 -12.226 -4.538 1.00 98.06 88 GLY A CA 1
ATOM 698 C C . GLY A 1 88 ? 1.257 -12.263 -3.521 1.00 98.06 88 GLY A C 1
ATOM 699 O O . GLY A 1 88 ? 0.931 -11.257 -2.887 1.00 98.06 88 GLY A O 1
ATOM 700 N N . TRP A 1 89 ? 0.645 -13.439 -3.360 1.00 97.31 89 TRP A N 1
ATOM 701 C CA . TRP A 1 89 ? -0.452 -13.641 -2.409 1.00 97.31 89 TRP A CA 1
ATOM 702 C C . TRP A 1 89 ? -0.022 -13.467 -0.951 1.00 97.31 89 TRP A C 1
ATOM 704 O O . TRP A 1 89 ? -0.823 -13.036 -0.134 1.00 97.31 89 TRP A O 1
ATOM 714 N N . ASP A 1 90 ? 1.239 -13.734 -0.628 1.00 98.19 90 ASP A N 1
ATOM 715 C CA . ASP A 1 90 ? 1.845 -13.438 0.670 1.00 98.19 90 ASP A CA 1
ATOM 716 C C . ASP A 1 90 ? 1.726 -11.949 1.034 1.00 98.19 90 ASP A C 1
ATOM 718 O O . ASP A 1 90 ? 1.204 -11.610 2.097 1.00 98.19 90 ASP A O 1
ATOM 722 N N . ALA A 1 91 ? 2.099 -11.056 0.114 1.00 98.38 91 ALA A N 1
ATOM 723 C CA . ALA A 1 91 ? 1.972 -9.614 0.312 1.00 98.38 91 ALA A CA 1
ATOM 724 C C . ALA A 1 91 ? 0.502 -9.164 0.376 1.00 98.38 91 ALA A C 1
ATOM 726 O O . ALA A 1 91 ? 0.158 -8.292 1.172 1.00 98.38 91 ALA A O 1
ATOM 727 N N . ILE A 1 92 ? -0.382 -9.771 -0.426 1.00 98.44 92 ILE A N 1
ATOM 728 C CA . ILE A 1 92 ? -1.828 -9.492 -0.382 1.00 98.44 92 ILE A CA 1
ATOM 729 C C . ILE A 1 92 ? -2.415 -9.888 0.980 1.00 98.44 92 ILE A C 1
ATOM 731 O O . ILE A 1 92 ? -3.174 -9.121 1.569 1.00 98.44 92 ILE A O 1
ATOM 735 N N . MET A 1 93 ? -2.052 -11.056 1.514 1.00 98.06 93 MET A N 1
ATOM 736 C CA . MET A 1 93 ? -2.542 -11.524 2.814 1.00 98.06 93 MET A CA 1
ATOM 737 C C . MET A 1 93 ? -2.022 -10.654 3.960 1.00 98.06 93 MET A C 1
ATOM 739 O O . MET A 1 93 ? -2.788 -10.330 4.868 1.00 98.06 93 MET A O 1
ATOM 743 N N . GLN A 1 94 ? -0.761 -10.214 3.896 1.00 98.50 94 GLN A N 1
ATOM 744 C CA . GLN A 1 94 ? -0.243 -9.217 4.833 1.00 98.50 94 GLN A CA 1
ATOM 745 C C . GLN A 1 94 ? -1.036 -7.906 4.736 1.00 98.50 94 GLN A C 1
ATOM 747 O O . GLN A 1 94 ? -1.498 -7.390 5.752 1.00 98.50 94 GLN A O 1
ATOM 752 N N . GLY A 1 95 ? -1.264 -7.405 3.519 1.00 98.56 95 GLY A N 1
ATOM 753 C CA . GLY A 1 95 ? -2.049 -6.191 3.296 1.00 98.56 95 GLY A CA 1
ATOM 754 C C . GLY A 1 95 ? -3.464 -6.300 3.857 1.00 98.56 95 GLY A C 1
ATOM 755 O O . GLY A 1 95 ? -3.968 -5.346 4.441 1.00 98.56 95 GLY A O 1
ATOM 756 N N . TRP A 1 96 ? -4.088 -7.476 3.753 1.00 98.06 96 TRP A N 1
ATOM 757 C CA . TRP A 1 96 ? -5.392 -7.729 4.358 1.00 98.06 96 TRP A CA 1
ATOM 758 C C . TRP A 1 96 ? -5.349 -7.684 5.888 1.00 98.06 96 TRP A C 1
ATOM 760 O O . TRP A 1 96 ? -6.218 -7.060 6.494 1.00 98.06 96 TRP A O 1
ATOM 770 N N . ALA A 1 97 ? -4.341 -8.292 6.520 1.00 98.38 97 ALA A N 1
ATOM 771 C CA . ALA A 1 97 ? -4.178 -8.222 7.973 1.00 98.38 97 ALA A CA 1
ATOM 772 C C . ALA A 1 97 ? -4.051 -6.763 8.453 1.00 98.38 97 ALA A C 1
ATOM 774 O O . ALA A 1 97 ? -4.719 -6.357 9.405 1.00 98.38 97 ALA A O 1
ATOM 775 N N . GLU A 1 98 ? -3.284 -5.945 7.731 1.00 98.38 98 GLU A N 1
ATOM 776 C CA . GLU A 1 98 ? -3.148 -4.515 8.018 1.00 98.38 98 GLU A CA 1
ATOM 777 C C . GLU A 1 98 ? -4.457 -3.738 7.766 1.00 98.38 98 GLU A C 1
ATOM 779 O O . GLU A 1 98 ? -4.802 -2.836 8.535 1.00 98.38 98 GLU A O 1
ATOM 784 N N . CYS A 1 99 ? -5.244 -4.106 6.746 1.00 98.19 99 CYS A N 1
ATOM 785 C CA . CYS A 1 99 ? -6.584 -3.550 6.523 1.00 98.19 99 CYS A CA 1
ATOM 786 C C . CYS A 1 99 ? -7.544 -3.874 7.676 1.00 98.19 99 CYS A C 1
ATOM 788 O O . CYS A 1 99 ? -8.310 -3.002 8.092 1.00 98.19 99 CYS A O 1
ATOM 790 N N . VAL A 1 100 ? -7.499 -5.096 8.215 1.00 97.88 100 VAL A N 1
ATOM 791 C CA . VAL A 1 100 ? -8.303 -5.500 9.379 1.00 97.88 100 VAL A CA 1
ATOM 792 C C . VAL A 1 100 ? -7.933 -4.659 10.601 1.00 97.88 100 VAL A C 1
ATOM 794 O O . VAL A 1 100 ? 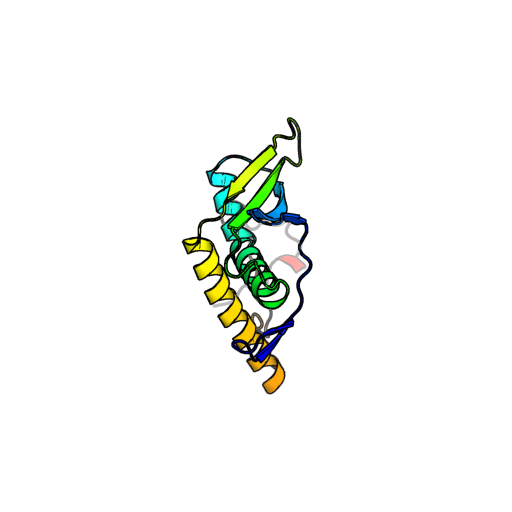-8.817 -4.164 11.302 1.00 97.88 100 VAL A O 1
ATOM 797 N N . ASP A 1 101 ? -6.643 -4.434 10.846 1.00 96.06 101 ASP A N 1
ATOM 798 C CA . ASP A 1 101 ? -6.195 -3.587 11.954 1.00 96.06 101 ASP A CA 1
ATOM 799 C C . ASP A 1 101 ? -6.603 -2.121 11.772 1.00 96.06 101 ASP A C 1
ATOM 801 O O . ASP A 1 101 ? -7.027 -1.470 12.732 1.00 96.06 101 ASP A O 1
ATOM 805 N N . ALA A 1 102 ? -6.554 -1.602 10.544 1.00 94.88 102 ALA A N 1
ATOM 806 C CA . ALA A 1 102 ? -7.078 -0.276 10.232 1.00 94.88 102 ALA A CA 1
ATOM 807 C C . ALA A 1 102 ? -8.595 -0.185 10.488 1.00 94.88 102 ALA A C 1
ATOM 809 O O . ALA A 1 102 ? -9.046 0.756 11.143 1.00 94.88 102 ALA A O 1
ATOM 810 N N . ALA A 1 103 ? -9.376 -1.182 1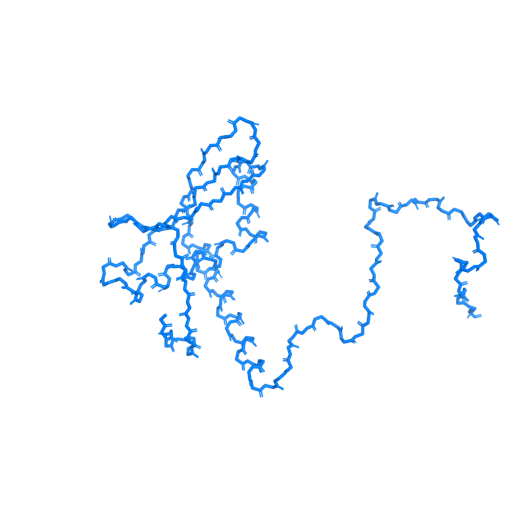0.062 1.00 95.38 103 ALA A N 1
ATOM 811 C CA . ALA A 1 103 ? -10.818 -1.249 10.308 1.00 95.38 103 ALA A CA 1
ATOM 812 C C . ALA A 1 103 ? -11.150 -1.279 11.811 1.00 95.38 103 ALA A C 1
ATOM 814 O O . ALA A 1 103 ? -12.047 -0.568 12.266 1.00 95.38 103 ALA A O 1
ATOM 815 N N . ARG A 1 104 ? -10.381 -2.029 12.613 1.00 93.56 104 ARG A N 1
ATOM 816 C CA . ARG A 1 104 ? -10.519 -2.040 14.082 1.00 93.56 104 ARG A CA 1
ATOM 817 C C . ARG A 1 104 ? -10.302 -0.656 14.692 1.00 93.56 104 ARG A C 1
ATOM 819 O O . ARG A 1 104 ? -11.046 -0.268 15.589 1.00 93.56 104 ARG A O 1
ATOM 826 N N . ARG A 1 105 ? -9.304 0.093 14.210 1.00 91.75 105 ARG A N 1
ATOM 827 C CA . ARG A 1 105 ? -9.027 1.464 14.678 1.00 91.75 105 ARG A CA 1
ATOM 828 C C . ARG A 1 105 ? -10.157 2.426 14.320 1.00 91.75 105 ARG A C 1
ATOM 830 O O . ARG A 1 105 ? -10.527 3.235 15.164 1.00 91.75 105 ARG A O 1
ATOM 837 N N . ILE A 1 106 ? -10.728 2.303 13.120 1.00 92.06 106 ILE A N 1
ATOM 838 C CA . ILE A 1 106 ? -11.898 3.089 12.699 1.00 92.06 106 ILE A CA 1
ATOM 839 C C . ILE A 1 106 ? -13.071 2.838 13.652 1.00 92.06 106 ILE A C 1
ATOM 841 O O . ILE A 1 106 ? -13.598 3.784 14.225 1.00 92.06 106 ILE A O 1
ATOM 845 N N . LYS A 1 107 ? -13.409 1.573 13.925 1.00 91.88 107 LYS A N 1
ATOM 846 C CA . LYS A 1 107 ? -14.497 1.240 14.859 1.00 91.88 107 LYS A CA 1
ATOM 847 C C . LYS A 1 107 ? -14.247 1.712 16.286 1.00 91.88 107 LYS A C 1
ATOM 849 O O . LYS A 1 107 ? -15.170 2.139 16.976 1.00 91.88 107 LYS A O 1
ATOM 854 N N . ALA A 1 108 ? -13.002 1.611 16.754 1.00 90.56 108 ALA A N 1
ATOM 855 C CA . ALA A 1 108 ? -12.633 2.129 18.065 1.00 90.56 108 ALA A CA 1
ATOM 856 C C . ALA A 1 108 ? -12.896 3.639 18.136 1.00 90.56 108 ALA A C 1
ATOM 858 O O . ALA A 1 108 ? -13.550 4.082 19.078 1.00 90.56 108 ALA A O 1
ATOM 859 N N . TYR A 1 109 ? -12.475 4.382 17.108 1.00 90.50 109 TYR A N 1
ATOM 860 C CA . TYR A 1 109 ? -12.719 5.816 16.986 1.00 90.50 109 TYR A CA 1
ATOM 861 C C . TYR A 1 109 ? -14.210 6.160 16.935 1.00 90.50 109 TYR A C 1
ATOM 863 O O . TYR A 1 109 ? -14.651 7.039 17.664 1.00 90.50 109 TYR A O 1
ATOM 871 N N . GLU A 1 110 ? -15.008 5.450 16.137 1.00 90.62 110 GLU A N 1
ATOM 872 C CA . GLU A 1 110 ? -16.459 5.681 16.046 1.00 90.62 110 GLU A CA 1
ATOM 873 C C . GLU A 1 110 ? -17.172 5.501 17.395 1.00 90.62 110 GLU A C 1
ATOM 875 O O . GLU A 1 110 ? -18.162 6.178 17.668 1.00 90.62 110 GLU A O 1
ATOM 880 N N . ARG A 1 111 ? -16.654 4.622 18.263 1.00 90.31 111 ARG A N 1
ATOM 881 C CA . ARG A 1 111 ? -17.195 4.395 19.609 1.00 90.31 111 ARG A CA 1
ATOM 882 C C . ARG A 1 111 ? -16.737 5.433 20.633 1.00 90.31 111 ARG A C 1
ATOM 884 O O . ARG A 1 111 ? -17.516 5.774 21.519 1.00 90.31 111 ARG A O 1
ATOM 891 N N . THR A 1 112 ? -15.474 5.853 20.590 1.00 89.88 112 THR A N 1
ATOM 892 C CA . THR A 1 112 ? -14.870 6.677 21.655 1.00 89.88 112 THR A CA 1
ATOM 893 C C . THR A 1 112 ? -14.768 8.157 21.301 1.00 89.88 112 THR A C 1
ATOM 895 O O . THR A 1 112 ? -14.655 8.983 22.198 1.00 89.88 112 THR A O 1
ATOM 898 N N . GLY A 1 113 ? -14.773 8.505 20.013 1.00 87.62 113 GLY A N 1
ATOM 899 C CA . GLY A 1 113 ? -14.397 9.833 19.519 1.00 87.62 113 GLY A CA 1
ATOM 900 C C . GLY A 1 113 ? -12.900 10.141 19.650 1.00 87.62 113 GLY A C 1
ATOM 901 O O . GLY A 1 113 ? -12.462 11.231 19.283 1.00 87.62 113 GLY A O 1
ATOM 902 N N . GLU A 1 114 ? -12.102 9.194 20.147 1.00 82.00 114 GLU A N 1
ATOM 903 C CA . GLU A 1 114 ? -10.674 9.360 20.413 1.00 82.00 114 GLU A CA 1
ATOM 904 C C . GLU A 1 114 ? -9.867 8.628 19.353 1.00 82.00 114 GLU A C 1
ATOM 906 O O . GLU A 1 114 ? -9.897 7.398 19.246 1.00 82.00 114 GLU A O 1
ATOM 911 N N . ALA A 1 115 ? -9.165 9.389 18.518 1.00 77.50 115 ALA A N 1
ATOM 912 C CA . ALA A 1 115 ? -8.279 8.795 17.537 1.00 77.50 115 ALA A CA 1
ATOM 913 C C . ALA A 1 115 ? -7.011 8.307 18.253 1.00 77.50 115 ALA A C 1
ATOM 915 O O . ALA A 1 115 ? -6.551 8.964 19.190 1.00 77.50 115 ALA A O 1
ATOM 916 N N . PRO A 1 116 ? -6.384 7.209 17.798 1.00 68.62 116 PRO A N 1
ATOM 917 C CA . PRO A 1 116 ? -5.019 6.875 18.184 1.00 68.62 116 PRO A CA 1
ATOM 918 C C . PRO A 1 116 ? -4.063 7.876 17.513 1.00 68.62 116 PRO A C 1
ATOM 920 O O . PRO A 1 116 ? -3.316 7.538 16.599 1.00 68.62 116 PRO A O 1
ATOM 923 N N . THR A 1 117 ? -4.157 9.152 17.875 1.00 66.06 117 THR A N 1
ATOM 924 C CA . THR A 1 117 ? -3.294 10.203 17.346 1.00 66.06 117 THR A CA 1
ATOM 925 C C . THR A 1 117 ? -1.946 10.175 18.035 1.00 66.06 117 THR A C 1
ATOM 927 O O . THR A 1 117 ? -1.831 9.872 19.225 1.00 66.06 117 THR A O 1
ATOM 930 N N . ALA A 1 118 ? -0.921 10.548 17.267 1.00 61.59 118 ALA A N 1
ATOM 931 C CA . ALA A 1 118 ? 0.346 10.988 17.816 1.00 61.59 118 ALA A CA 1
ATOM 932 C C . ALA A 1 118 ? 0.085 12.053 18.891 1.00 61.59 118 ALA A C 1
ATOM 934 O O . ALA A 1 118 ? -0.762 12.921 18.698 1.00 61.59 118 ALA A O 1
ATOM 935 N N . SER A 1 119 ? 0.787 11.889 20.012 1.00 64.19 119 SER A N 1
ATOM 936 C CA . SER A 1 119 ? 0.870 12.740 21.201 1.00 64.19 119 SER A CA 1
ATOM 937 C C . SER A 1 119 ? -0.025 13.999 21.230 1.00 64.19 119 SER A C 1
ATOM 939 O O . SER A 1 119 ? 0.164 14.896 20.408 1.00 64.19 119 SER A O 1
ATOM 941 N N . PRO A 1 120 ? -0.908 14.160 22.238 1.00 69.75 120 PRO A N 1
ATOM 942 C CA . PRO A 1 120 ? -1.687 15.391 22.422 1.00 69.75 120 PRO A CA 1
ATOM 943 C C . PRO A 1 120 ? -0.814 16.605 22.780 1.00 69.75 120 PRO A C 1
ATOM 945 O O . PRO A 1 120 ? -1.309 17.729 22.833 1.00 69.75 120 PRO A O 1
ATOM 948 N N . VAL A 1 121 ? 0.476 16.383 23.048 1.00 79.50 121 VAL A N 1
ATOM 949 C CA . VAL A 1 121 ? 1.462 17.433 23.294 1.00 79.50 121 VAL A CA 1
ATOM 950 C C . 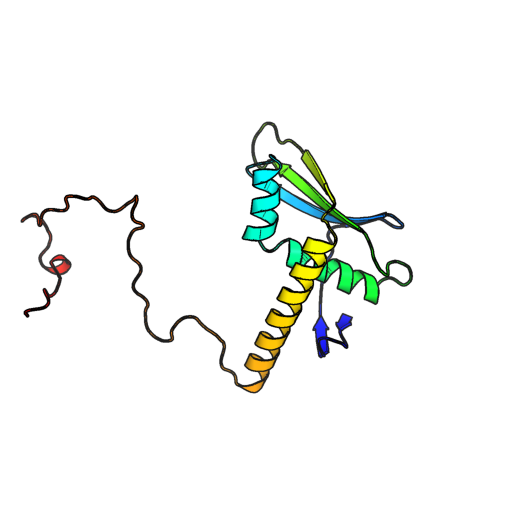VAL A 1 121 ? 2.411 17.578 22.103 1.00 79.50 121 VAL A C 1
ATOM 952 O O . VAL A 1 121 ? 2.712 16.569 21.453 1.00 79.50 121 VAL A O 1
ATOM 955 N N . PRO A 1 122 ? 2.917 18.799 21.831 1.00 81.12 122 PRO A N 1
ATOM 956 C CA . PRO A 1 122 ? 3.940 19.016 20.816 1.00 81.12 122 PRO A CA 1
ATOM 957 C C . PRO A 1 122 ? 5.112 18.048 20.998 1.00 81.12 122 PRO A C 1
ATOM 959 O O . PRO A 1 122 ? 5.674 17.943 22.087 1.00 81.12 122 PRO A O 1
ATOM 962 N N . LEU A 1 123 ? 5.466 17.338 19.927 1.00 82.94 123 LEU A N 1
ATOM 963 C CA . LEU A 1 123 ? 6.679 16.532 19.875 1.00 82.94 123 LEU A CA 1
ATOM 964 C C . LEU A 1 123 ? 7.780 17.366 19.233 1.00 82.94 123 LEU A C 1
ATOM 966 O O . LEU A 1 123 ? 7.588 17.941 18.161 1.00 82.94 123 LEU A O 1
ATOM 970 N N . GLU A 1 124 ? 8.928 17.428 19.895 1.00 85.31 124 GLU A N 1
ATOM 971 C CA . GLU A 1 124 ? 10.116 18.045 19.328 1.00 85.31 124 GLU A CA 1
ATOM 972 C C . GLU A 1 124 ? 10.597 17.227 18.124 1.00 85.31 124 GLU A C 1
ATOM 974 O O . GLU A 1 124 ? 10.675 15.997 18.176 1.00 85.31 124 GLU A O 1
ATOM 979 N N . ILE A 1 125 ? 10.920 17.913 17.029 1.00 88.25 125 ILE A N 1
ATOM 980 C CA . ILE A 1 125 ? 11.572 17.314 15.870 1.00 88.25 125 ILE A CA 1
ATOM 981 C C . ILE A 1 125 ? 12.929 17.980 15.676 1.00 88.25 125 ILE A C 1
ATOM 983 O O . ILE A 1 125 ? 13.031 19.192 15.499 1.00 88.25 125 ILE A O 1
ATOM 987 N N . GLY A 1 126 ? 13.976 17.165 15.733 1.00 88.00 126 GLY A N 1
ATOM 988 C CA . GLY A 1 126 ? 15.342 17.594 15.474 1.00 88.00 126 GLY A CA 1
ATOM 989 C C . GLY A 1 126 ? 15.749 17.384 14.020 1.00 88.00 126 GLY A C 1
ATOM 990 O O . GLY A 1 126 ? 15.086 16.685 13.247 1.00 88.00 126 GLY A O 1
ATOM 991 N N . LEU A 1 127 ? 16.899 17.951 13.661 1.00 88.50 127 LEU A N 1
ATOM 992 C CA . LEU A 1 127 ? 17.572 17.592 12.420 1.00 88.50 127 LEU A CA 1
ATOM 993 C C . LEU A 1 127 ? 17.979 16.108 12.456 1.00 88.50 127 LEU A C 1
ATOM 995 O O . LEU A 1 127 ? 18.428 15.615 13.495 1.00 88.50 127 LEU A O 1
ATOM 999 N N . PRO A 1 128 ? 17.869 15.378 11.333 1.00 86.81 128 PRO A N 1
ATOM 1000 C CA . PRO A 1 128 ? 18.406 14.027 11.255 1.00 86.81 128 PRO A CA 1
ATOM 1001 C C . PRO A 1 128 ? 19.932 14.054 11.406 1.00 86.81 128 PRO A C 1
ATOM 1003 O O . PRO A 1 128 ? 20.578 15.028 11.027 1.00 86.81 128 PRO A O 1
ATOM 1006 N N . ALA A 1 129 ? 20.526 12.962 11.895 1.00 83.75 129 ALA A N 1
ATOM 1007 C CA . ALA A 1 129 ? 21.954 12.899 12.233 1.00 83.75 129 ALA A CA 1
ATOM 1008 C C . ALA A 1 129 ? 22.904 13.331 11.098 1.00 83.75 129 ALA A C 1
ATOM 1010 O O . ALA A 1 129 ? 23.985 13.847 11.363 1.00 83.75 129 ALA A O 1
ATOM 1011 N N . TRP A 1 130 ? 22.507 13.139 9.837 1.00 83.12 130 TRP A N 1
ATOM 1012 C CA . TRP A 1 130 ? 23.291 13.552 8.669 1.00 83.12 130 TRP A CA 1
ATOM 1013 C C . TRP A 1 130 ? 23.256 15.066 8.394 1.00 83.12 130 TRP A C 1
ATOM 1015 O O . TRP A 1 130 ? 24.123 15.563 7.684 1.00 83.12 130 TRP A O 1
ATOM 1025 N N . ALA A 1 131 ? 22.273 15.793 8.929 1.00 86.50 131 ALA A N 1
ATOM 1026 C CA . ALA A 1 131 ? 22.114 17.243 8.784 1.00 86.50 131 ALA A CA 1
ATOM 1027 C C . ALA A 1 131 ? 22.639 18.024 9.999 1.00 86.50 131 ALA A C 1
ATOM 1029 O O . ALA A 1 131 ? 22.766 19.246 9.939 1.00 86.50 131 ALA A O 1
ATOM 1030 N N . VAL A 1 132 ? 22.932 17.332 11.104 1.00 84.06 132 VAL A N 1
ATOM 1031 C CA . VAL A 1 132 ? 23.541 17.938 12.289 1.00 84.06 132 VAL A CA 1
ATOM 1032 C C . VAL A 1 132 ? 24.996 18.275 11.968 1.00 84.06 132 VAL A C 1
ATOM 1034 O O . VAL A 1 132 ? 25.814 17.387 11.720 1.00 84.06 132 VAL A O 1
ATOM 1037 N N . MET A 1 133 ? 25.334 19.563 11.989 1.00 80.56 133 MET A N 1
ATOM 1038 C CA . MET A 1 133 ? 26.733 19.988 12.001 1.00 80.56 133 MET A CA 1
ATOM 1039 C C . MET A 1 133 ? 27.359 19.548 13.328 1.00 80.56 133 MET A C 1
ATOM 1041 O O . MET A 1 133 ? 26.835 19.865 14.392 1.00 80.56 133 MET A O 1
ATOM 1045 N N . ARG A 1 134 ? 28.458 18.787 13.268 1.00 64.94 134 ARG A N 1
ATOM 1046 C CA . ARG A 1 134 ? 29.096 18.201 14.463 1.00 64.94 134 ARG A CA 1
ATOM 1047 C C . ARG A 1 134 ? 29.774 19.236 15.367 1.00 64.94 134 ARG A C 1
ATOM 1049 O O . ARG A 1 134 ? 29.924 18.963 16.550 1.00 64.94 134 ARG A O 1
ATOM 1056 N N . ASP A 1 135 ? 30.067 20.420 14.829 1.00 65.44 135 ASP A N 1
ATOM 1057 C CA . ASP A 1 135 ? 30.835 21.475 15.496 1.00 65.44 135 ASP A CA 1
ATOM 1058 C C . ASP A 1 135 ? 30.072 22.813 15.479 1.00 65.44 135 ASP A C 1
ATOM 1060 O O . ASP A 1 135 ? 30.562 23.831 14.986 1.00 65.44 135 ASP A O 1
ATOM 1064 N N . ILE A 1 136 ? 28.824 22.824 15.965 1.00 64.88 136 ILE A N 1
ATOM 1065 C CA . ILE A 1 136 ? 28.130 24.093 16.237 1.00 64.88 136 ILE A CA 1
ATOM 1066 C C . ILE A 1 136 ? 28.723 24.669 17.525 1.00 64.88 136 ILE A C 1
ATOM 1068 O O . ILE A 1 136 ? 28.256 24.382 18.626 1.00 64.88 136 ILE A O 1
ATOM 1072 N N . GLU A 1 137 ? 29.772 25.473 17.389 1.00 61.94 137 GLU A N 1
ATOM 1073 C CA . GLU A 1 137 ? 30.216 26.345 18.472 1.00 61.94 137 GLU A CA 1
ATOM 1074 C C . GLU A 1 137 ? 29.188 27.466 18.663 1.00 61.94 137 GLU A C 1
ATOM 1076 O O . GLU A 1 137 ? 28.675 28.032 17.692 1.00 61.94 137 GLU A O 1
ATOM 1081 N N . PHE A 1 138 ? 28.870 27.794 19.917 1.00 61.50 138 PHE A N 1
ATOM 1082 C CA . PHE A 1 138 ? 28.074 28.980 20.217 1.00 61.50 138 PHE A CA 1
ATOM 1083 C C . PHE A 1 138 ? 28.821 30.203 19.699 1.00 61.50 138 PHE A C 1
ATOM 1085 O O . PHE A 1 138 ? 29.884 30.555 20.204 1.00 61.50 138 PHE A O 1
ATOM 1092 N N . ARG A 1 139 ? 28.266 30.838 18.670 1.00 65.12 139 ARG A N 1
ATOM 1093 C CA . ARG A 1 139 ? 28.826 32.061 18.113 1.00 65.12 139 ARG A CA 1
ATOM 1094 C C . ARG A 1 139 ? 28.195 33.279 18.774 1.00 65.12 139 ARG A C 1
ATOM 1096 O O . ARG A 1 139 ? 26.985 33.326 19.005 1.00 65.12 139 ARG A O 1
ATOM 1103 N N . ASP A 1 140 ? 29.015 34.291 19.035 1.00 67.12 140 ASP A N 1
ATOM 1104 C CA . ASP A 1 140 ? 28.572 35.545 19.656 1.00 67.12 140 ASP A CA 1
ATOM 1105 C C . ASP A 1 140 ? 27.595 36.346 18.779 1.00 67.12 140 ASP A C 1
ATOM 1107 O O . ASP A 1 140 ? 26.870 37.207 19.286 1.00 67.12 140 ASP A O 1
ATOM 1111 N N . ASP A 1 141 ? 27.531 36.036 17.481 1.00 77.44 141 ASP A N 1
ATOM 1112 C CA . ASP A 1 141 ? 26.605 36.627 16.512 1.00 77.44 141 ASP A CA 1
ATOM 1113 C C . ASP A 1 141 ? 25.182 36.041 16.576 1.00 77.44 141 ASP A C 1
ATOM 1115 O O . ASP A 1 141 ? 24.280 36.567 15.921 1.00 77.44 141 ASP A O 1
ATOM 1119 N N . ILE A 1 142 ? 24.933 35.008 17.396 1.00 72.88 142 ILE A N 1
ATOM 1120 C CA . ILE A 1 142 ? 23.590 34.444 17.575 1.00 72.88 142 ILE A CA 1
ATOM 1121 C C . ILE A 1 142 ? 22.689 35.484 18.269 1.00 72.88 142 ILE A C 1
ATOM 1123 O O . ILE A 1 142 ? 22.997 35.911 19.395 1.00 72.88 142 ILE A O 1
ATOM 1127 N N . PRO A 1 143 ? 21.549 35.868 17.654 1.00 78.88 143 PRO A N 1
ATOM 1128 C CA . PRO A 1 143 ? 20.593 36.797 18.246 1.00 78.88 143 PRO A CA 1
ATOM 1129 C C . PRO A 1 143 ? 20.168 36.365 19.658 1.00 78.88 143 PRO A C 1
ATOM 1131 O O . PRO A 1 143 ? 19.894 35.181 19.859 1.00 78.88 143 PRO A O 1
ATOM 1134 N N . PRO A 1 144 ? 20.029 37.290 20.630 1.00 75.38 144 PRO A N 1
ATOM 1135 C CA . PRO A 1 144 ? 19.656 36.954 22.009 1.00 75.38 144 PRO A CA 1
ATOM 1136 C C . PRO A 1 144 ? 18.395 36.084 22.139 1.00 75.38 144 PRO A C 1
ATOM 1138 O O . PRO A 1 144 ? 18.334 35.218 23.003 1.00 75.38 144 PRO A O 1
ATOM 1141 N N . LEU A 1 145 ? 17.425 36.257 21.234 1.00 76.75 145 LEU A N 1
ATOM 1142 C CA . LEU A 1 145 ? 16.180 35.478 21.181 1.00 76.75 145 LEU A CA 1
ATOM 1143 C C . LEU A 1 145 ? 16.373 33.993 20.819 1.00 76.75 145 LEU A C 1
ATOM 1145 O O . LEU A 1 145 ? 15.469 33.196 21.042 1.00 76.75 145 LEU A O 1
ATOM 1149 N N . LEU A 1 146 ? 17.524 33.617 20.254 1.00 70.50 146 LEU A N 1
ATOM 1150 C CA . LEU A 1 146 ? 17.837 32.257 19.803 1.00 70.50 146 LEU A CA 1
ATOM 1151 C C . LEU A 1 146 ? 18.827 31.527 20.722 1.00 70.50 146 LEU A C 1
ATOM 1153 O O . LEU A 1 146 ? 19.174 30.383 20.451 1.00 70.50 146 LEU A O 1
ATOM 1157 N N . ARG A 1 147 ? 19.284 32.155 21.815 1.00 68.44 147 ARG A N 1
ATOM 1158 C CA . ARG A 1 147 ? 20.305 31.577 22.711 1.00 68.44 147 ARG A CA 1
ATOM 1159 C C . ARG A 1 147 ? 19.783 30.474 23.638 1.00 68.44 147 ARG A C 1
ATOM 1161 O O . ARG A 1 147 ? 20.586 29.851 24.321 1.00 68.44 147 ARG A O 1
ATOM 1168 N N . GLY A 1 148 ? 18.475 30.201 23.613 1.00 59.72 148 GLY A N 1
ATOM 1169 C CA . GLY A 1 148 ? 17.814 29.221 24.475 1.00 59.72 148 GLY A CA 1
ATOM 1170 C C . GLY A 1 148 ? 17.856 29.623 25.953 1.00 59.72 148 GLY A C 1
ATOM 1171 O O . GLY A 1 148 ? 18.794 30.260 26.424 1.00 59.72 148 GLY A O 1
ATOM 1172 N N . VAL A 1 149 ? 16.831 29.255 26.721 1.00 55.12 149 VAL A N 1
ATOM 1173 C CA . VAL A 1 149 ? 16.962 29.247 28.183 1.00 55.12 149 VAL A CA 1
ATOM 1174 C C . VAL A 1 149 ? 17.796 28.011 28.491 1.00 55.12 149 VAL A C 1
ATOM 1176 O O . VAL A 1 149 ? 17.292 26.892 28.426 1.00 55.12 149 VAL A O 1
ATOM 1179 N N . GLY A 1 150 ? 19.101 28.191 28.696 1.00 47.66 150 GLY A N 1
ATOM 1180 C CA . GLY A 1 150 ? 19.952 27.106 29.165 1.00 47.66 150 GLY A CA 1
ATOM 1181 C C . GLY A 1 150 ? 19.338 26.536 30.439 1.00 47.66 150 GLY A C 1
ATOM 1182 O O . GLY A 1 150 ? 19.023 27.295 31.351 1.00 47.66 150 GLY A O 1
ATOM 1183 N N . ASN A 1 151 ? 19.122 25.221 30.484 1.00 41.75 151 ASN A N 1
ATOM 1184 C CA . ASN A 1 151 ? 18.790 24.538 31.728 1.00 41.75 151 ASN A CA 1
ATOM 1185 C C . ASN A 1 151 ? 19.944 24.784 32.707 1.00 41.75 151 ASN A C 1
ATOM 1187 O O . ASN A 1 151 ? 20.982 24.122 32.625 1.00 41.75 151 ASN A O 1
ATOM 1191 N N . GLU A 1 152 ? 19.771 25.759 33.595 1.00 36.72 152 GLU A N 1
ATOM 1192 C CA . GLU A 1 152 ? 20.570 25.887 34.804 1.00 36.72 152 GLU A CA 1
ATOM 1193 C C . GLU A 1 152 ? 20.369 24.592 35.601 1.00 36.72 152 GLU A C 1
ATOM 1195 O O . GLU A 1 152 ? 19.247 24.229 35.960 1.00 36.72 152 GLU A O 1
ATOM 1200 N N . LYS A 1 153 ? 21.459 23.837 35.751 1.00 35.22 153 LYS A N 1
ATOM 1201 C CA . LYS A 1 153 ? 21.537 22.683 36.647 1.00 35.22 153 LYS A CA 1
ATOM 1202 C C . LYS A 1 153 ? 21.630 23.140 38.093 1.00 35.22 153 LYS A C 1
ATOM 1204 O O . LYS A 1 153 ? 22.328 24.150 38.326 1.00 35.22 153 LYS A O 1
#

Radius of gyration: 23.23 Å; chains: 1; bounding box: 52×52×57 Å

Sequence (153 aa):
WHDPDLDLDCKARLDMVVPGVGLVDLKTTSDITPHGLSGAVAKYAYHMQAAWYVRAAAYSFRRMTSPEFFFVFAESKPPYDVSVRRLGWDAIMQGWAECVDAARRIKAYERTGEAPTASPVPLEIGLPAWAVMRDIEFRDDIPPLLRGVGNEK

pLDDT: mean 88.97, std 13.35, range [35.22, 98.69]

Secondary structure (DSSP, 8-state):
-EETTTTEE-----SEEETTTEEEEEEEES--SHHHHHHHHHHTTHHHHHHHHHHHHHHH-TT-SS-EEEEEEEESSTT--EEEEEPPHHHHHHHHHHHHHHHHHHHHHHHHS----S-SSPPP-PPPTTTS-TT----TTS-GGGS------